Protein AF-A0A8S3IBG0-F1 (afdb_monomer_lite)

Organism: NCBI:txid392030

Structure (mmCIF, N/CA/C/O backbone):
data_AF-A0A8S3IBG0-F1
#
_entry.id   AF-A0A8S3IBG0-F1
#
loop_
_atom_site.group_PDB
_atom_site.id
_atom_site.type_symbol
_atom_site.label_atom_id
_atom_site.label_alt_id
_atom_site.label_comp_id
_atom_site.label_asym_id
_atom_site.label_entity_id
_atom_site.label_seq_id
_atom_site.pdbx_PDB_ins_code
_atom_site.Cartn_x
_atom_site.Cartn_y
_atom_site.Cartn_z
_atom_site.occupancy
_atom_site.B_iso_or_equiv
_atom_site.auth_seq_id
_atom_site.auth_comp_id
_atom_site.auth_asym_id
_atom_site.auth_atom_id
_atom_site.pdbx_PDB_model_num
ATOM 1 N N . MET A 1 1 ? -7.753 11.716 6.172 1.00 83.62 1 MET A N 1
ATOM 2 C CA . MET A 1 1 ? -7.059 10.637 6.880 1.00 83.62 1 MET A CA 1
ATOM 3 C C . MET A 1 1 ? -7.891 9.388 6.762 1.00 83.62 1 MET A C 1
ATOM 5 O O . MET A 1 1 ? -8.941 9.267 7.392 1.00 83.62 1 MET A O 1
ATOM 9 N N . LEU A 1 2 ? -7.410 8.519 5.896 1.00 90.56 2 LEU A N 1
ATOM 10 C CA . LEU A 1 2 ? -7.921 7.201 5.629 1.00 90.56 2 LEU A CA 1
ATOM 11 C C . LEU A 1 2 ? -7.823 6.335 6.887 1.00 90.56 2 LEU A C 1
ATOM 13 O O . LEU A 1 2 ? -6.878 6.442 7.675 1.00 90.56 2 LEU A O 1
ATOM 17 N N . GLU A 1 3 ? -8.829 5.492 7.073 1.00 93.25 3 GLU A N 1
ATOM 18 C CA . GLU A 1 3 ? -8.827 4.452 8.087 1.00 93.25 3 GLU A CA 1
ATOM 19 C C . GLU A 1 3 ? -8.598 3.114 7.412 1.00 93.25 3 GLU A C 1
ATOM 21 O O . GLU A 1 3 ? -9.367 2.720 6.539 1.00 93.25 3 GLU A O 1
ATOM 26 N N . VAL A 1 4 ? -7.524 2.452 7.820 1.00 92.19 4 VAL A N 1
ATOM 27 C CA . VAL A 1 4 ? -7.018 1.248 7.183 1.00 92.19 4 VAL A CA 1
ATOM 28 C C . VAL A 1 4 ? -6.861 0.169 8.236 1.00 92.19 4 VAL A C 1
ATOM 30 O O . VAL A 1 4 ? -6.334 0.404 9.323 1.00 92.19 4 VAL A O 1
ATOM 33 N N . GLU A 1 5 ? -7.304 -1.031 7.912 1.00 91.94 5 GLU A N 1
ATOM 34 C CA . GLU A 1 5 ? -7.003 -2.223 8.678 1.00 91.94 5 GLU A CA 1
ATOM 35 C C . GLU A 1 5 ? -5.857 -2.983 8.009 1.00 91.94 5 GLU A C 1
ATOM 37 O O . GLU A 1 5 ? -5.776 -3.085 6.783 1.00 91.94 5 GLU A O 1
ATOM 42 N N . ILE A 1 6 ? -4.924 -3.453 8.832 1.00 89.44 6 ILE A N 1
ATOM 43 C CA . ILE A 1 6 ? -3.754 -4.202 8.387 1.00 89.44 6 ILE A CA 1
ATOM 44 C C . ILE A 1 6 ? -4.020 -5.683 8.625 1.00 89.44 6 ILE A C 1
ATOM 46 O O . ILE A 1 6 ? -4.356 -6.083 9.738 1.00 89.44 6 ILE A O 1
ATOM 50 N N . THR A 1 7 ? -3.780 -6.506 7.606 1.00 83.81 7 THR A N 1
ATOM 51 C CA . THR A 1 7 ? -3.727 -7.963 7.754 1.00 83.81 7 THR A CA 1
ATOM 52 C C . THR A 1 7 ? -2.285 -8.420 7.576 1.00 83.81 7 THR A C 1
ATOM 54 O O . THR A 1 7 ? -1.661 -8.137 6.548 1.00 83.81 7 THR A O 1
ATOM 57 N N . GLN A 1 8 ? -1.736 -9.126 8.573 1.00 73.44 8 GLN A N 1
ATOM 58 C CA . GLN A 1 8 ? -0.342 -9.579 8.544 1.00 73.44 8 GLN A CA 1
ATOM 59 C C . GLN A 1 8 ? -0.004 -10.293 7.228 1.00 73.44 8 GLN A C 1
ATOM 61 O O . GLN A 1 8 ? -0.725 -11.188 6.790 1.00 73.44 8 GLN A O 1
ATOM 66 N N . GLN A 1 9 ? 1.110 -9.873 6.615 1.00 67.06 9 GLN A N 1
ATOM 67 C CA . GLN A 1 9 ? 1.706 -10.449 5.400 1.00 67.06 9 GLN A CA 1
ATOM 68 C C . GLN A 1 9 ? 0.774 -10.556 4.180 1.00 67.06 9 GLN A C 1
ATOM 70 O O . GLN A 1 9 ? 1.104 -11.249 3.218 1.00 67.06 9 GLN A O 1
ATOM 75 N N . ARG A 1 10 ? -0.378 -9.876 4.187 1.00 75.06 10 ARG A N 1
ATOM 76 C CA . ARG A 1 10 ? -1.365 -9.987 3.109 1.00 75.06 10 ARG A CA 1
ATOM 77 C C . ARG A 1 10 ? -1.723 -8.652 2.495 1.00 75.06 10 ARG A C 1
ATOM 79 O O . ARG A 1 10 ? -1.572 -8.509 1.281 1.00 75.06 10 ARG A O 1
ATOM 86 N N . SER A 1 11 ? -2.212 -7.706 3.294 1.00 89.88 11 SER A N 1
ATOM 87 C CA . SER A 1 11 ? -2.949 -6.577 2.733 1.00 89.88 11 SER A CA 1
ATOM 88 C C . SER A 1 11 ? -3.100 -5.379 3.658 1.00 89.88 11 SER A C 1
ATOM 90 O O . SER A 1 11 ? -2.955 -5.471 4.880 1.00 89.88 11 SER A O 1
ATOM 92 N N . ILE A 1 12 ? -3.426 -4.252 3.025 1.00 92.50 12 ILE A N 1
ATOM 93 C CA . ILE A 1 12 ? -4.109 -3.131 3.659 1.00 92.50 12 ILE A CA 1
ATOM 94 C C . ILE A 1 12 ? -5.519 -3.041 3.083 1.00 92.50 12 ILE A C 1
ATOM 96 O O . ILE A 1 12 ? -5.703 -3.124 1.865 1.00 92.50 12 ILE A O 1
ATOM 100 N N . HIS A 1 13 ? -6.524 -2.863 3.933 1.00 92.88 13 HIS A N 1
ATOM 101 C CA . HIS A 1 13 ? -7.907 -2.791 3.474 1.00 92.88 13 HIS A CA 1
ATOM 102 C C . HIS A 1 13 ? -8.739 -1.778 4.243 1.00 92.88 13 HIS A C 1
ATOM 104 O O . HIS A 1 13 ? -8.415 -1.335 5.341 1.00 92.88 13 HIS A O 1
ATOM 110 N N . THR A 1 14 ? -9.842 -1.405 3.617 1.00 91.31 14 THR A N 1
ATOM 111 C CA . THR A 1 14 ? -10.940 -0.643 4.197 1.00 91.31 14 THR A CA 1
ATOM 112 C C . THR A 1 14 ? -12.217 -1.466 4.048 1.00 91.31 14 THR A C 1
ATOM 114 O O . THR A 1 14 ? -12.204 -2.576 3.519 1.00 91.31 14 THR A O 1
ATOM 117 N N . THR A 1 15 ? -13.361 -0.916 4.449 1.00 87.94 15 THR A N 1
ATOM 118 C CA . THR A 1 15 ? -14.659 -1.551 4.178 1.00 87.94 15 THR A CA 1
ATOM 119 C C . THR A 1 15 ? -15.031 -1.573 2.692 1.00 87.94 15 THR A C 1
ATOM 121 O O . THR A 1 15 ? -15.918 -2.331 2.306 1.00 87.94 15 THR A O 1
ATOM 124 N N . LYS A 1 16 ? -14.391 -0.742 1.856 1.00 89.88 16 LYS A N 1
ATOM 125 C CA . LYS A 1 16 ? -14.719 -0.595 0.429 1.00 89.88 16 LYS A CA 1
ATOM 126 C C . LYS A 1 16 ? -13.738 -1.296 -0.505 1.00 89.88 16 LYS A C 1
ATOM 128 O O . LYS A 1 16 ? -14.118 -1.678 -1.608 1.00 89.88 16 LYS A O 1
ATOM 133 N N . TRP A 1 17 ? -12.476 -1.414 -0.107 1.00 93.25 17 TRP A N 1
ATOM 134 C CA . TRP A 1 17 ? -11.414 -1.871 -0.995 1.00 93.25 17 TRP A CA 1
ATOM 135 C C . TRP A 1 17 ? -10.265 -2.510 -0.224 1.00 93.25 17 TRP A C 1
ATOM 137 O O . TRP A 1 17 ? -10.048 -2.217 0.948 1.00 93.25 17 TRP A O 1
ATOM 147 N N . GLU A 1 18 ? -9.496 -3.346 -0.914 1.00 94.75 18 GLU A N 1
ATOM 148 C CA . GLU A 1 18 ? -8.328 -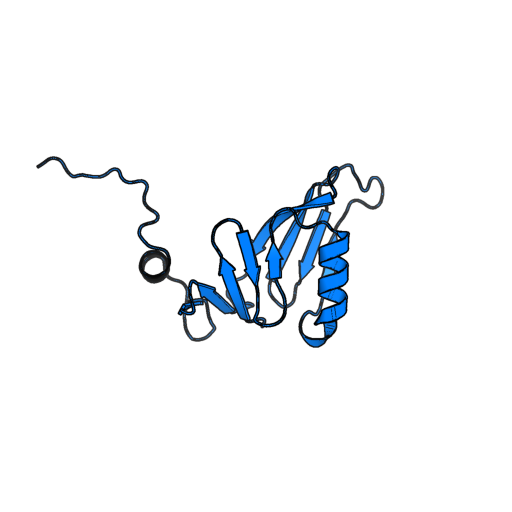4.034 -0.373 1.00 94.75 18 GLU A CA 1
ATOM 149 C C . GLU A 1 18 ? -7.182 -3.994 -1.389 1.00 94.75 18 GLU A C 1
ATOM 151 O O . GLU A 1 18 ? -7.380 -4.250 -2.577 1.00 94.75 18 GLU A O 1
ATOM 156 N N . ILE A 1 19 ? -5.977 -3.690 -0.911 1.00 95.62 19 ILE A N 1
ATOM 157 C CA . ILE A 1 19 ? -4.733 -3.767 -1.674 1.00 95.62 19 ILE A CA 1
ATOM 158 C C . ILE A 1 19 ? -3.877 -4.869 -1.047 1.00 95.62 19 ILE A C 1
ATOM 160 O O . ILE A 1 19 ? -3.480 -4.774 0.114 1.00 95.62 19 ILE A O 1
ATOM 164 N N . VAL A 1 20 ? -3.582 -5.908 -1.831 1.00 95.81 20 VAL A N 1
ATOM 165 C CA . VAL A 1 20 ? -2.819 -7.086 -1.395 1.00 95.81 20 VAL A CA 1
ATOM 166 C C . VAL A 1 20 ? -1.433 -7.119 -2.031 1.00 95.81 20 VAL A C 1
ATOM 168 O O . VAL A 1 20 ? -1.259 -6.701 -3.180 1.00 95.81 20 VAL A O 1
ATOM 171 N N . LEU A 1 21 ? -0.450 -7.672 -1.321 1.00 95.50 21 LEU A N 1
ATOM 172 C CA . LEU A 1 21 ? 0.863 -7.955 -1.905 1.00 95.50 21 LEU A CA 1
ATOM 173 C C . LEU A 1 21 ? 0.721 -8.875 -3.130 1.00 95.50 21 LEU A C 1
ATOM 175 O O . LEU A 1 21 ? -0.081 -9.807 -3.150 1.00 95.50 21 LEU A O 1
ATOM 179 N N . GLY A 1 22 ? 1.491 -8.593 -4.178 1.00 96.12 22 GLY A N 1
ATOM 180 C CA . GLY A 1 22 ? 1.450 -9.301 -5.457 1.00 96.12 22 GLY A CA 1
ATOM 181 C C . GLY A 1 22 ? 0.386 -8.806 -6.445 1.00 96.12 22 GLY A C 1
ATOM 182 O O . GLY A 1 22 ? 0.403 -9.249 -7.602 1.00 96.12 22 GLY A O 1
ATOM 183 N N . MET A 1 23 ? -0.508 -7.894 -6.032 1.00 97.38 23 MET A N 1
ATOM 184 C CA . MET A 1 23 ? -1.485 -7.247 -6.917 1.00 97.38 23 MET A CA 1
ATOM 185 C C . MET A 1 23 ? -0.763 -6.506 -8.051 1.00 97.38 23 MET A C 1
ATOM 187 O O . MET A 1 23 ? 0.274 -5.876 -7.829 1.00 97.38 23 MET A O 1
ATOM 191 N N . SER A 1 24 ? -1.281 -6.593 -9.279 1.00 97.75 24 SER A N 1
ATOM 192 C CA . SER A 1 24 ? -0.644 -5.921 -10.413 1.00 97.75 24 SER A CA 1
ATOM 193 C C . SER A 1 24 ? -0.825 -4.408 -10.330 1.00 97.75 24 SER A C 1
ATOM 195 O O . SER A 1 24 ? -1.839 -3.912 -9.833 1.00 97.75 24 SER A O 1
ATOM 197 N N . PHE A 1 25 ? 0.129 -3.662 -10.882 1.00 96.81 25 PHE A N 1
ATOM 198 C CA . PHE A 1 25 ? 0.039 -2.207 -10.975 1.00 96.81 25 PHE A CA 1
ATOM 199 C C . PHE A 1 25 ? -1.282 -1.743 -11.605 1.00 96.81 25 PHE A C 1
ATOM 201 O O . PHE A 1 25 ? -1.951 -0.855 -11.080 1.00 96.81 25 PHE A O 1
ATOM 208 N N . TYR A 1 26 ? -1.722 -2.413 -12.674 1.00 96.56 26 TYR A N 1
ATOM 209 C CA . TYR A 1 26 ? -3.010 -2.141 -13.312 1.00 96.56 26 TYR A CA 1
ATOM 210 C C . TYR A 1 26 ? -4.198 -2.291 -12.350 1.00 96.56 26 TYR A C 1
ATOM 212 O O . TYR A 1 26 ? -5.073 -1.424 -12.312 1.00 96.56 26 TYR A O 1
ATOM 220 N N . GLN A 1 27 ? -4.237 -3.377 -11.571 1.00 97.25 27 GLN A N 1
ATOM 221 C CA . GLN A 1 27 ? -5.308 -3.619 -10.603 1.00 97.25 27 GLN A CA 1
ATOM 222 C C . GLN A 1 27 ? -5.347 -2.520 -9.539 1.00 97.25 27 GLN A C 1
ATOM 224 O O . GLN A 1 27 ? -6.425 -1.994 -9.261 1.00 97.25 27 GLN A O 1
ATOM 229 N N . VAL A 1 28 ? -4.182 -2.120 -9.017 1.00 97.31 28 VAL A N 1
ATOM 230 C CA . VAL A 1 28 ? -4.089 -1.033 -8.036 1.00 97.31 28 VAL A CA 1
ATOM 231 C C . VAL A 1 28 ? -4.566 0.285 -8.645 1.00 97.31 28 VAL A C 1
ATOM 233 O O . VAL A 1 28 ? -5.445 0.923 -8.079 1.00 97.31 28 VAL A O 1
ATOM 236 N N . ILE A 1 29 ? -4.092 0.674 -9.832 1.00 97.00 29 ILE A N 1
ATOM 237 C CA . ILE A 1 29 ? -4.542 1.909 -10.499 1.00 97.00 29 ILE A CA 1
ATOM 238 C C . ILE A 1 29 ? -6.057 1.912 -10.725 1.00 97.00 29 ILE A C 1
ATOM 240 O O . ILE A 1 29 ? -6.715 2.929 -10.503 1.00 97.00 29 ILE A O 1
ATOM 244 N N . LYS A 1 30 ? -6.628 0.782 -11.156 1.00 97.25 30 LYS A N 1
ATOM 245 C CA . LYS A 1 30 ? -8.076 0.649 -11.339 1.00 97.25 30 LYS A CA 1
ATOM 246 C C . LYS A 1 30 ? -8.822 0.843 -10.017 1.00 97.25 30 LYS A C 1
ATOM 248 O O . LYS A 1 30 ? -9.809 1.571 -9.993 1.00 97.25 30 LYS A O 1
ATOM 253 N N . LEU A 1 31 ? -8.344 0.230 -8.936 1.00 96.94 31 LEU A N 1
ATOM 254 C CA . LEU A 1 31 ? -8.915 0.371 -7.597 1.00 96.94 31 LEU A CA 1
ATOM 255 C C . LEU A 1 31 ? -8.857 1.825 -7.116 1.00 96.94 31 LEU A C 1
ATOM 257 O O . LEU A 1 31 ? -9.875 2.346 -6.669 1.00 96.94 31 LEU A O 1
ATOM 261 N N . LEU A 1 32 ? -7.711 2.494 -7.269 1.00 95.62 32 LEU A N 1
ATOM 262 C CA . LEU A 1 32 ? -7.540 3.898 -6.882 1.00 95.62 32 LEU A CA 1
ATOM 263 C C . LEU A 1 32 ? -8.502 4.816 -7.645 1.00 95.62 32 LEU A C 1
ATOM 265 O O . LEU A 1 32 ? -9.130 5.676 -7.040 1.00 95.62 32 LEU A O 1
ATOM 269 N N . LYS A 1 33 ? -8.676 4.597 -8.955 1.00 95.25 33 LYS A N 1
ATOM 270 C CA . LYS A 1 33 ? -9.624 5.365 -9.781 1.00 95.25 33 LYS A CA 1
ATOM 271 C C . LYS A 1 33 ? -11.085 5.146 -9.389 1.00 95.25 33 LYS A C 1
ATOM 273 O O . LYS A 1 33 ? -11.877 6.067 -9.505 1.00 95.25 33 LYS A O 1
ATOM 278 N N . LEU A 1 34 ? -11.448 3.935 -8.965 1.00 96.19 34 LEU A N 1
ATOM 279 C CA . LEU A 1 34 ? -12.813 3.616 -8.528 1.00 96.19 34 LEU A CA 1
ATOM 280 C C . LEU A 1 34 ? -13.149 4.179 -7.140 1.00 96.19 34 LEU A C 1
ATOM 282 O O . LEU A 1 34 ? -14.323 4.245 -6.793 1.00 96.19 34 LEU A O 1
ATOM 286 N N . ASN A 1 35 ? -12.136 4.551 -6.356 1.00 94.19 35 ASN A N 1
ATOM 287 C CA . ASN A 1 35 ? -12.268 5.077 -4.996 1.00 94.19 35 ASN A CA 1
ATOM 288 C C . ASN A 1 35 ? -11.641 6.475 -4.892 1.00 94.19 35 ASN A C 1
ATOM 290 O O . ASN A 1 35 ? -11.047 6.835 -3.869 1.00 94.19 35 ASN A O 1
ATOM 294 N N . ASP A 1 36 ? -11.727 7.251 -5.975 1.00 92.62 36 ASP A N 1
ATOM 295 C CA . ASP A 1 36 ? -11.149 8.587 -6.051 1.00 92.62 36 ASP A CA 1
ATOM 296 C C . ASP A 1 36 ? -11.876 9.581 -5.138 1.00 92.62 36 ASP A C 1
ATOM 298 O O . ASP A 1 36 ? -11.320 10.630 -4.844 1.00 92.62 36 ASP A O 1
ATOM 302 N N . ASP A 1 37 ? -13.071 9.265 -4.632 1.00 91.75 37 ASP A N 1
ATOM 303 C CA . ASP A 1 37 ? -13.778 10.008 -3.587 1.00 91.75 37 ASP A CA 1
ATOM 304 C C . ASP A 1 37 ? -12.991 10.028 -2.267 1.00 91.75 37 ASP A C 1
ATOM 306 O O . ASP A 1 37 ? -12.913 11.072 -1.614 1.00 91.75 37 ASP A O 1
ATOM 310 N N . GLN A 1 38 ? -12.371 8.901 -1.905 1.00 89.56 38 GLN A N 1
ATOM 311 C CA . GLN A 1 38 ? -11.637 8.724 -0.648 1.00 89.56 38 GLN A CA 1
ATOM 312 C C . GLN A 1 38 ? -10.130 8.893 -0.799 1.00 89.56 38 GLN A C 1
ATOM 314 O O . GLN A 1 38 ? -9.490 9.449 0.094 1.00 89.56 38 GLN A O 1
ATOM 319 N N . ILE A 1 39 ? -9.562 8.414 -1.906 1.00 91.25 39 ILE A N 1
ATOM 320 C CA . ILE A 1 39 ? -8.117 8.398 -2.120 1.00 91.25 39 ILE A CA 1
ATOM 321 C C . ILE A 1 39 ? -7.735 9.571 -3.015 1.00 91.25 39 ILE A C 1
ATOM 323 O O . ILE A 1 39 ? -8.106 9.644 -4.186 1.00 91.25 39 ILE A O 1
ATOM 327 N N . LYS A 1 40 ? -6.975 10.509 -2.451 1.00 90.88 40 LYS A N 1
ATOM 328 C CA . LYS A 1 40 ? -6.575 11.758 -3.109 1.00 90.88 40 LYS A CA 1
ATOM 329 C C . LYS A 1 40 ? -5.053 11.905 -3.114 1.00 90.88 40 LYS A C 1
ATOM 331 O O . LYS A 1 40 ? -4.353 11.246 -2.351 1.00 90.88 40 LYS A O 1
ATOM 336 N N . SER A 1 41 ? -4.559 12.814 -3.955 1.00 94.44 41 SER A N 1
ATOM 337 C CA . SER A 1 41 ? -3.136 13.182 -4.032 1.00 94.44 41 SER A CA 1
ATOM 338 C C . SER A 1 41 ? -2.219 11.985 -4.324 1.00 94.44 41 SER A C 1
ATOM 340 O O . SER A 1 41 ? -1.261 11.725 -3.589 1.00 94.44 41 SER A O 1
ATOM 342 N N . VAL A 1 42 ? -2.553 11.254 -5.393 1.00 96.38 42 VAL A N 1
ATOM 343 C CA . VAL A 1 42 ? -1.801 10.092 -5.881 1.00 96.38 42 VAL A CA 1
ATOM 344 C C . VAL A 1 42 ? -0.757 10.545 -6.897 1.00 96.38 42 VAL A C 1
ATOM 346 O O . VAL A 1 42 ? -1.112 11.124 -7.923 1.00 96.38 42 VAL A O 1
ATOM 349 N N . THR A 1 43 ? 0.509 10.226 -6.645 1.00 96.88 43 THR A 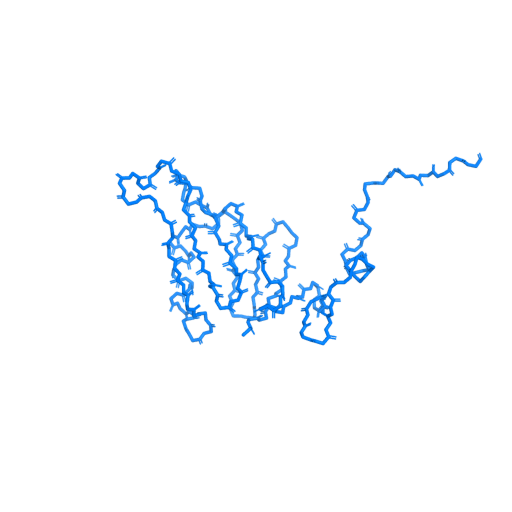N 1
ATOM 350 C CA . THR A 1 43 ? 1.626 10.525 -7.552 1.00 96.88 43 THR A CA 1
ATOM 351 C C . THR A 1 43 ? 2.369 9.245 -7.907 1.00 96.88 43 THR A C 1
ATOM 353 O O . THR A 1 43 ? 2.677 8.447 -7.026 1.00 96.88 43 THR A O 1
ATOM 356 N N . LEU A 1 44 ? 2.676 9.055 -9.190 1.00 96.31 44 LEU A N 1
ATOM 357 C CA . LEU A 1 44 ? 3.545 7.981 -9.665 1.00 96.31 44 LEU A CA 1
ATOM 358 C C . LEU A 1 44 ? 4.983 8.499 -9.756 1.00 96.31 44 LEU A C 1
ATOM 360 O O . LEU A 1 44 ? 5.227 9.522 -10.391 1.00 96.31 44 LEU A O 1
ATOM 364 N N . VAL A 1 45 ? 5.922 7.785 -9.142 1.00 95.19 45 VAL A N 1
ATOM 365 C CA . VAL A 1 45 ? 7.357 8.082 -9.198 1.00 95.19 45 VAL A CA 1
ATOM 366 C C . VAL A 1 45 ? 8.058 6.932 -9.906 1.00 95.19 45 VAL A C 1
ATOM 368 O O . VAL A 1 45 ? 7.965 5.788 -9.467 1.00 95.19 45 VAL A O 1
ATOM 371 N N . TYR A 1 46 ? 8.745 7.240 -11.000 1.00 94.56 46 TYR A N 1
ATOM 372 C CA . TYR A 1 46 ? 9.468 6.288 -11.839 1.00 94.56 46 TYR A CA 1
ATOM 373 C C . TYR A 1 46 ? 10.603 7.007 -12.578 1.00 94.56 46 TYR A C 1
ATOM 375 O O . TYR A 1 46 ? 10.692 8.236 -12.555 1.00 94.56 46 TYR A O 1
ATOM 383 N N . ASN A 1 47 ? 11.484 6.249 -13.227 1.00 92.56 47 ASN A N 1
ATOM 384 C CA . ASN A 1 47 ? 12.516 6.819 -14.086 1.00 92.56 47 ASN A CA 1
ATOM 385 C C . ASN A 1 47 ? 11.950 7.069 -15.494 1.00 92.56 47 ASN A C 1
ATOM 387 O O . ASN A 1 47 ? 11.730 6.129 -16.250 1.00 92.56 47 ASN A O 1
ATOM 391 N N . ASP A 1 48 ? 11.757 8.334 -15.866 1.00 92.75 48 ASP A N 1
ATOM 392 C CA . ASP A 1 48 ? 11.211 8.713 -17.179 1.00 92.75 48 ASP A CA 1
ATOM 393 C C . ASP A 1 48 ? 12.076 8.279 -18.372 1.00 92.75 48 ASP A C 1
ATOM 395 O O . ASP A 1 48 ? 11.561 8.063 -19.468 1.00 92.75 48 ASP A O 1
ATOM 399 N N . LYS A 1 49 ? 13.399 8.175 -18.186 1.00 94.75 49 LYS A N 1
ATOM 400 C CA . LYS A 1 49 ? 14.336 7.818 -19.264 1.00 94.75 49 LYS A CA 1
ATOM 401 C C . LYS A 1 49 ? 14.438 6.311 -19.462 1.00 94.75 49 LYS A C 1
ATOM 403 O O . LYS A 1 49 ? 14.643 5.863 -20.585 1.00 94.75 49 LYS A O 1
ATOM 408 N N . ASP A 1 50 ? 14.317 5.557 -18.375 1.00 93.31 50 ASP A N 1
ATOM 409 C CA . ASP A 1 50 ? 14.334 4.097 -18.381 1.00 93.31 50 ASP A CA 1
ATOM 410 C C . ASP A 1 50 ? 13.358 3.552 -17.322 1.00 93.31 50 ASP A C 1
ATOM 412 O O . ASP A 1 50 ? 13.762 3.278 -16.187 1.00 93.31 50 ASP A O 1
ATOM 416 N N . PRO A 1 51 ? 12.067 3.396 -17.669 1.00 88.12 51 PRO A N 1
ATOM 417 C CA . PRO A 1 51 ? 11.016 3.046 -16.710 1.00 88.12 51 PRO A CA 1
ATOM 418 C C . PRO A 1 51 ? 11.189 1.698 -16.009 1.00 88.12 51 PRO A C 1
ATOM 420 O O . PRO A 1 51 ? 10.565 1.478 -14.975 1.00 88.12 51 PRO A O 1
ATOM 423 N N . LEU A 1 52 ? 12.000 0.792 -16.565 1.00 91.25 52 LEU A N 1
ATOM 424 C CA . LEU A 1 52 ? 12.209 -0.549 -16.014 1.00 91.25 52 LEU A CA 1
ATOM 425 C C . LEU A 1 52 ? 13.525 -0.671 -15.232 1.00 91.25 52 LEU A C 1
ATOM 427 O O . LEU A 1 52 ? 13.720 -1.666 -14.532 1.00 91.25 52 LEU A O 1
ATOM 431 N N . SER A 1 53 ? 14.402 0.338 -15.309 1.00 93.44 53 SER A N 1
ATOM 432 C CA . SER A 1 53 ? 15.700 0.357 -14.609 1.00 93.44 53 SER A CA 1
ATOM 433 C C . SER A 1 53 ? 15.604 0.283 -13.087 1.00 93.44 53 SER A C 1
ATOM 435 O O . SER A 1 53 ? 16.555 -0.140 -12.433 1.00 93.44 53 SER A O 1
ATOM 437 N N . ALA A 1 54 ? 14.484 0.721 -12.522 1.00 92.81 54 ALA A N 1
ATOM 438 C C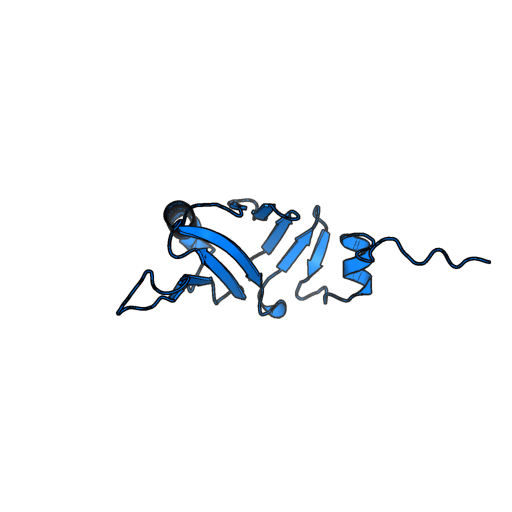A . ALA A 1 54 ? 14.250 0.749 -11.092 1.00 92.81 54 ALA A CA 1
ATOM 439 C C . ALA A 1 54 ? 12.771 0.520 -10.800 1.00 92.81 54 ALA A C 1
ATOM 441 O O . ALA A 1 54 ? 11.903 0.786 -11.635 1.00 92.81 54 ALA A O 1
ATOM 442 N N . ASP A 1 55 ? 12.498 0.048 -9.589 1.00 95.25 55 ASP A N 1
ATOM 443 C CA . ASP A 1 55 ? 11.143 -0.014 -9.062 1.00 95.25 55 ASP A CA 1
ATOM 444 C C . ASP A 1 55 ? 10.491 1.361 -9.093 1.00 95.25 55 ASP A C 1
ATOM 446 O O . ASP A 1 55 ? 11.132 2.392 -8.876 1.00 95.25 55 ASP A O 1
ATOM 450 N N . TYR A 1 56 ? 9.189 1.360 -9.317 1.00 94.56 56 TYR A N 1
ATOM 451 C CA . TYR A 1 56 ? 8.393 2.571 -9.304 1.00 94.56 56 TYR A CA 1
ATOM 452 C C . TYR A 1 56 ? 7.410 2.525 -8.141 1.00 94.56 56 TYR A C 1
ATOM 454 O O . TYR A 1 56 ? 7.016 1.461 -7.650 1.00 94.56 56 TYR A O 1
ATOM 462 N N . THR A 1 57 ? 7.026 3.706 -7.671 1.00 97.19 57 THR A N 1
ATOM 463 C CA . THR A 1 57 ? 6.196 3.847 -6.476 1.00 97.19 57 THR A CA 1
ATOM 464 C C . THR A 1 57 ? 4.947 4.667 -6.759 1.00 97.19 57 THR A C 1
ATOM 466 O O . THR A 1 57 ? 4.979 5.644 -7.508 1.00 97.19 57 THR A O 1
ATOM 469 N N . LEU A 1 58 ? 3.826 4.268 -6.156 1.00 97.50 58 LEU A N 1
ATOM 470 C CA . LEU A 1 58 ? 2.629 5.101 -6.057 1.00 97.50 58 LEU A CA 1
ATOM 471 C C . LEU A 1 58 ? 2.564 5.703 -4.662 1.00 97.50 58 LEU A C 1
ATOM 473 O O . LEU A 1 58 ? 2.425 4.981 -3.675 1.00 97.50 58 LEU A O 1
ATOM 477 N N . ASN A 1 59 ? 2.637 7.025 -4.595 1.00 97.25 59 ASN A N 1
ATOM 478 C CA . ASN A 1 59 ? 2.563 7.786 -3.360 1.00 97.25 59 ASN A CA 1
ATOM 479 C C . ASN A 1 59 ? 1.152 8.348 -3.163 1.00 97.25 59 ASN A C 1
ATOM 481 O O . ASN A 1 59 ? 0.728 9.231 -3.910 1.00 97.25 59 ASN A O 1
ATOM 485 N N . LEU A 1 60 ? 0.443 7.860 -2.146 1.00 96.12 60 LEU A N 1
ATOM 486 C CA . LEU A 1 60 ? -0.831 8.393 -1.665 1.00 96.12 60 LEU A CA 1
ATOM 487 C C . LEU A 1 60 ? -0.523 9.396 -0.540 1.00 96.12 60 LEU A C 1
ATOM 489 O O . LEU A 1 60 ? -0.648 9.104 0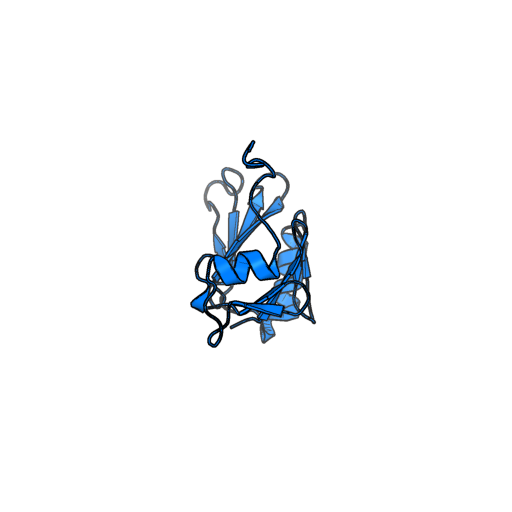.652 1.00 96.12 60 LEU A O 1
ATOM 493 N N . SER A 1 61 ? -0.076 10.588 -0.932 1.00 94.69 61 SER A N 1
ATOM 494 C CA . SER A 1 61 ? 0.587 11.547 -0.032 1.00 94.69 61 SER A CA 1
ATOM 495 C C . SER A 1 61 ? -0.294 12.120 1.090 1.00 94.69 61 SER A C 1
ATOM 497 O O . SER A 1 61 ? 0.227 12.548 2.125 1.00 94.69 61 SER A O 1
ATOM 499 N N . ASN A 1 62 ? -1.621 12.113 0.920 1.00 94.62 62 ASN A N 1
ATOM 500 C CA . ASN A 1 62 ? -2.564 12.576 1.944 1.00 94.62 62 ASN A CA 1
ATOM 501 C C . ASN A 1 62 ? -2.621 11.651 3.164 1.00 94.62 62 ASN A C 1
ATOM 503 O O . ASN A 1 62 ? -2.867 12.131 4.270 1.00 94.62 62 ASN A O 1
ATOM 507 N N . ASP A 1 63 ? -2.390 10.357 2.951 1.00 94.06 63 ASP A N 1
ATOM 508 C CA . ASP A 1 63 ? -2.492 9.313 3.972 1.00 94.06 63 ASP A CA 1
ATOM 509 C C . ASP A 1 63 ? -1.131 8.657 4.257 1.00 94.06 63 ASP A C 1
ATOM 511 O O . ASP A 1 63 ? -1.036 7.704 5.022 1.00 94.06 63 ASP A O 1
ATOM 515 N N . SER A 1 64 ? -0.063 9.190 3.656 1.00 94.69 64 SER A N 1
ATOM 516 C CA . SER A 1 64 ? 1.321 8.738 3.815 1.00 94.69 64 SER A CA 1
ATOM 517 C C . SER A 1 64 ? 1.541 7.250 3.535 1.00 94.69 64 SER A C 1
ATOM 519 O O . SER A 1 64 ? 2.310 6.584 4.235 1.00 94.69 64 SER A O 1
ATOM 521 N N . ILE A 1 65 ? 0.866 6.742 2.500 1.00 95.69 65 ILE A N 1
ATOM 522 C CA . ILE A 1 65 ? 1.004 5.364 2.020 1.00 95.69 65 ILE A CA 1
ATOM 523 C C . ILE A 1 65 ? 1.846 5.368 0.747 1.00 95.69 65 ILE A C 1
ATOM 525 O O . ILE A 1 65 ? 1.515 6.059 -0.219 1.00 95.69 65 ILE A O 1
ATOM 529 N N . LEU A 1 66 ? 2.907 4.567 0.729 1.00 96.94 66 LEU A N 1
ATOM 530 C CA . LEU A 1 66 ? 3.764 4.366 -0.432 1.00 96.94 66 LEU A CA 1
ATOM 531 C C . LEU A 1 66 ? 3.689 2.903 -0.880 1.00 96.94 66 LEU A C 1
ATOM 533 O O . LEU A 1 66 ? 3.973 1.977 -0.122 1.00 96.94 66 LEU A O 1
ATOM 537 N N . LEU A 1 67 ? 3.262 2.694 -2.121 1.00 97.38 67 LEU A N 1
ATOM 538 C CA . LEU A 1 67 ? 3.107 1.374 -2.723 1.00 97.38 67 LEU A CA 1
ATOM 539 C C . LEU A 1 67 ? 4.258 1.137 -3.697 1.00 97.38 67 LEU A C 1
ATOM 541 O O . LEU A 1 67 ? 4.365 1.840 -4.701 1.00 97.38 67 LEU A O 1
ATOM 545 N N . HIS A 1 68 ? 5.103 0.152 -3.411 1.00 97.50 68 HIS A N 1
ATOM 546 C CA . HIS A 1 68 ? 6.285 -0.164 -4.213 1.00 97.50 68 HIS A CA 1
ATOM 547 C C . HIS A 1 68 ? 6.004 -1.313 -5.167 1.00 97.50 68 HIS A C 1
ATOM 549 O O . HIS A 1 68 ? 5.591 -2.396 -4.740 1.00 97.50 68 HIS A O 1
ATOM 555 N N . PHE A 1 69 ? 6.287 -1.103 -6.446 1.00 98.00 69 PHE A N 1
ATOM 556 C CA . PHE A 1 69 ? 6.087 -2.101 -7.484 1.00 98.00 69 PHE A CA 1
ATOM 557 C C . PHE A 1 69 ? 7.417 -2.550 -8.055 1.00 98.00 69 PHE A C 1
ATOM 559 O O . PHE A 1 69 ? 8.281 -1.737 -8.370 1.00 98.00 69 PHE A O 1
ATOM 566 N N . ASP A 1 70 ? 7.547 -3.861 -8.209 1.00 97.56 70 ASP A N 1
ATOM 567 C CA . ASP A 1 70 ? 8.662 -4.457 -8.924 1.00 97.56 70 ASP A CA 1
ATOM 568 C C . ASP A 1 70 ? 8.669 -4.005 -10.390 1.00 97.56 70 ASP A C 1
ATOM 570 O O . ASP A 1 70 ? 7.656 -4.152 -11.081 1.00 97.56 70 ASP A O 1
ATOM 574 N N . SER A 1 71 ? 9.797 -3.478 -10.870 1.00 95.56 71 SER A N 1
ATOM 575 C CA . SER A 1 71 ? 9.870 -2.895 -12.215 1.00 95.56 71 SER A CA 1
ATOM 576 C C . SER A 1 71 ? 9.576 -3.901 -13.332 1.00 95.56 71 SER A C 1
ATOM 578 O O . SER A 1 71 ? 8.941 -3.556 -14.329 1.00 95.56 71 SER A O 1
ATOM 580 N N . ILE A 1 72 ? 9.969 -5.164 -13.151 1.00 94.44 72 ILE A N 1
ATOM 581 C CA . ILE A 1 72 ? 9.876 -6.204 -14.180 1.00 94.44 72 ILE A CA 1
ATOM 582 C C . ILE A 1 72 ? 8.523 -6.911 -14.134 1.00 94.44 72 ILE A C 1
ATOM 584 O O . ILE A 1 72 ? 7.817 -6.999 -15.137 1.00 94.44 72 ILE A O 1
ATOM 588 N N . THR A 1 73 ? 8.143 -7.425 -12.967 1.00 96.50 73 THR A N 1
ATOM 589 C CA . THR A 1 73 ? 6.899 -8.189 -12.800 1.00 96.50 73 THR A CA 1
ATOM 590 C C . THR A 1 73 ? 5.670 -7.297 -12.676 1.00 96.50 73 THR A C 1
ATOM 592 O O . THR A 1 73 ? 4.548 -7.786 -12.826 1.00 96.50 73 THR A O 1
ATOM 5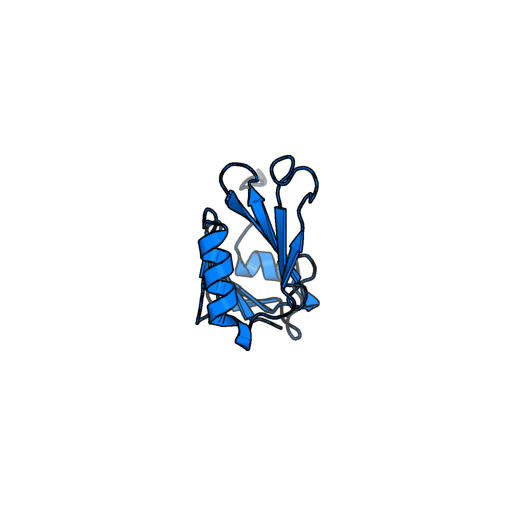95 N N . GLN A 1 74 ? 5.866 -6.000 -12.419 1.00 96.12 74 GLN A N 1
ATOM 596 C CA . GLN A 1 74 ? 4.814 -4.997 -12.254 1.00 96.12 74 GLN A CA 1
ATOM 597 C C . GLN A 1 74 ? 3.840 -5.346 -11.118 1.00 96.12 74 GLN A C 1
ATOM 599 O O . GLN A 1 74 ? 2.636 -5.062 -11.181 1.00 96.12 74 GLN A O 1
ATOM 604 N N . ARG A 1 75 ? 4.355 -6.011 -10.078 1.00 97.50 75 ARG A N 1
ATOM 605 C CA . ARG A 1 75 ? 3.593 -6.464 -8.911 1.00 97.50 75 ARG A CA 1
ATOM 606 C C . ARG A 1 75 ? 3.955 -5.657 -7.681 1.00 97.50 75 ARG A C 1
ATOM 608 O O . ARG A 1 75 ? 5.121 -5.344 -7.453 1.00 97.50 75 ARG A O 1
ATOM 615 N N . LEU A 1 76 ? 2.942 -5.363 -6.872 1.00 97.69 76 LEU A N 1
ATOM 616 C CA . LEU A 1 76 ? 3.120 -4.741 -5.569 1.00 97.69 76 LEU A CA 1
ATOM 617 C C . LEU A 1 76 ? 3.972 -5.654 -4.685 1.00 97.69 76 LEU A C 1
ATOM 619 O O . LEU A 1 76 ? 3.581 -6.791 -4.424 1.00 97.69 76 LEU A O 1
ATOM 623 N N . LYS A 1 77 ? 5.112 -5.162 -4.211 1.00 95.81 77 LYS A N 1
ATOM 624 C CA . LYS A 1 77 ? 6.036 -5.944 -3.379 1.00 95.81 77 LYS A CA 1
ATOM 625 C C . LYS A 1 77 ? 6.191 -5.420 -1.961 1.00 95.81 77 LYS A C 1
ATOM 627 O O . LYS A 1 77 ? 6.548 -6.186 -1.073 1.00 95.81 77 LYS A O 1
ATOM 632 N N . LEU A 1 78 ? 5.905 -4.139 -1.742 1.00 95.38 78 LEU A N 1
ATOM 633 C CA . LEU A 1 78 ? 5.975 -3.517 -0.428 1.00 95.38 78 LEU A CA 1
ATOM 634 C C . LEU A 1 78 ? 4.890 -2.448 -0.298 1.00 95.38 78 LEU A C 1
ATOM 636 O O . LEU A 1 78 ? 4.645 -1.669 -1.219 1.00 95.38 78 LEU A O 1
ATOM 640 N N . ILE A 1 79 ? 4.256 -2.432 0.869 1.00 95.25 79 ILE A N 1
ATOM 641 C CA . ILE A 1 79 ? 3.336 -1.389 1.310 1.00 95.25 79 ILE A CA 1
ATOM 642 C C . ILE A 1 79 ? 4.020 -0.704 2.484 1.00 95.25 79 ILE A C 1
ATOM 644 O O . ILE A 1 79 ? 4.265 -1.332 3.513 1.00 95.25 79 ILE A O 1
ATOM 648 N N . GLU A 1 80 ? 4.353 0.564 2.315 1.00 94.69 80 GLU A N 1
ATOM 649 C CA . GLU A 1 80 ? 5.057 1.359 3.309 1.00 94.69 80 GLU A CA 1
ATOM 650 C C . GLU A 1 80 ? 4.144 2.462 3.851 1.00 94.69 80 GLU A C 1
ATOM 652 O O . GLU A 1 80 ? 3.398 3.102 3.110 1.00 94.69 80 GLU A O 1
ATOM 657 N N . LEU A 1 81 ? 4.223 2.685 5.162 1.00 93.00 81 LEU A N 1
ATOM 658 C CA . LEU A 1 81 ? 3.558 3.774 5.869 1.00 93.00 81 LEU A CA 1
ATOM 659 C C . LEU A 1 81 ? 4.645 4.647 6.497 1.00 93.00 81 LEU A C 1
ATOM 661 O O . LEU A 1 81 ? 5.306 4.207 7.436 1.00 93.00 81 LEU A O 1
ATOM 665 N N . TYR A 1 82 ? 4.846 5.862 5.983 1.00 92.94 82 TYR A N 1
ATOM 666 C CA . TYR A 1 82 ? 6.007 6.685 6.362 1.00 92.94 82 TYR A CA 1
ATOM 667 C C . TYR A 1 82 ? 5.690 7.813 7.359 1.00 92.94 82 TYR A C 1
ATOM 669 O O . TYR A 1 82 ? 6.599 8.387 7.954 1.00 92.94 82 TYR A O 1
ATOM 677 N N . ASP A 1 83 ? 4.413 8.139 7.579 1.00 92.38 83 ASP A N 1
ATOM 678 C CA . ASP A 1 83 ? 3.986 9.078 8.625 1.00 92.38 83 ASP A CA 1
ATOM 679 C C . ASP A 1 83 ? 2.645 8.641 9.221 1.00 92.38 83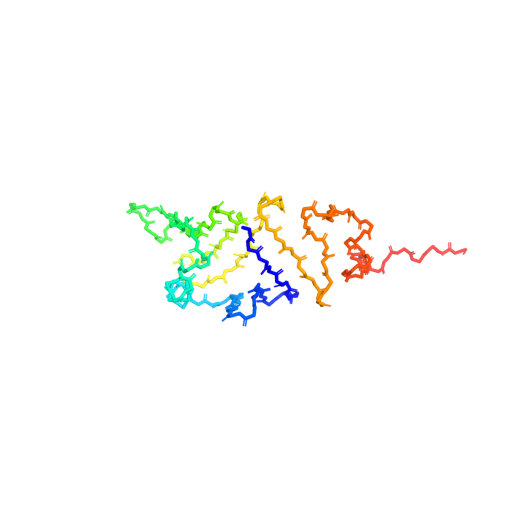 ASP A C 1
ATOM 681 O O . ASP A 1 83 ? 1.569 8.876 8.665 1.00 92.38 83 ASP A O 1
ATOM 685 N N . LEU A 1 84 ? 2.729 8.018 10.398 1.00 90.25 84 LEU A N 1
ATOM 686 C CA . LEU A 1 84 ? 1.584 7.464 11.117 1.00 90.25 84 LEU A CA 1
ATOM 687 C C . LEU A 1 84 ? 0.592 8.536 11.595 1.00 90.25 84 LEU A C 1
ATOM 689 O O . LEU A 1 84 ? -0.547 8.205 11.911 1.00 90.25 84 LEU A O 1
ATOM 693 N N . LYS A 1 85 ? 0.959 9.826 11.603 1.00 90.75 85 LYS A N 1
ATOM 694 C CA . LYS A 1 85 ? 0.044 10.911 11.999 1.00 90.75 85 LYS A CA 1
ATOM 695 C C . LYS A 1 85 ? -1.033 11.196 10.950 1.00 90.75 85 LYS A C 1
ATOM 697 O O . LYS A 1 85 ? -2.015 11.867 11.266 1.00 90.75 85 LYS A O 1
ATOM 702 N N . LYS A 1 86 ? -0.852 10.723 9.711 1.00 92.12 86 LYS A N 1
ATOM 703 C CA . LYS A 1 86 ? -1.765 10.980 8.585 1.00 92.12 86 LYS A CA 1
ATOM 704 C C . LYS A 1 86 ? -2.667 9.804 8.217 1.00 92.12 86 LYS A C 1
ATOM 706 O O . LYS A 1 86 ? -3.463 9.934 7.292 1.00 92.12 86 LYS A O 1
ATOM 711 N N . VAL A 1 87 ? -2.600 8.699 8.957 1.00 93.19 87 VAL A N 1
ATOM 712 C CA . VAL A 1 87 ? -3.397 7.485 8.729 1.00 93.19 87 VAL A CA 1
ATOM 713 C C . VAL A 1 87 ? -3.950 6.957 10.054 1.00 93.19 87 VAL A C 1
ATOM 715 O O . VAL A 1 87 ? -3.290 7.061 11.082 1.00 93.19 87 VAL A O 1
ATOM 718 N N . LYS A 1 88 ? -5.160 6.385 10.063 1.00 94.50 88 LYS A N 1
ATOM 719 C CA . LYS A 1 88 ? -5.654 5.588 11.203 1.00 94.50 88 LYS A CA 1
ATOM 720 C C . LYS A 1 88 ? -5.458 4.114 10.894 1.00 94.50 88 LYS A C 1
ATOM 722 O O . LYS A 1 88 ? -5.838 3.681 9.810 1.00 94.50 88 LYS A O 1
ATOM 727 N N . LEU A 1 89 ? -4.917 3.356 11.843 1.00 93.31 89 LEU A N 1
ATOM 728 C CA . LEU A 1 89 ? -4.591 1.949 11.644 1.00 93.31 89 LEU A CA 1
ATOM 729 C C . LEU A 1 89 ? -5.300 1.055 12.654 1.00 93.31 89 LEU A C 1
ATOM 731 O O . LEU A 1 89 ? -5.282 1.317 13.864 1.00 93.31 89 LEU A O 1
ATOM 735 N N . LYS A 1 90 ? -5.891 -0.014 12.125 1.00 92.81 90 LYS A N 1
ATOM 736 C CA . LYS A 1 90 ? -6.520 -1.096 12.875 1.00 92.81 90 LYS A CA 1
ATOM 737 C C . LYS A 1 90 ? -5.809 -2.423 12.658 1.00 92.81 90 LYS A C 1
ATOM 739 O O . LYS A 1 90 ? -5.228 -2.661 11.600 1.00 92.81 90 LYS A O 1
ATOM 744 N N . TYR A 1 91 ? -5.921 -3.291 13.651 1.00 90.56 91 TYR A N 1
ATOM 745 C CA . TYR A 1 91 ? -5.551 -4.695 13.574 1.00 90.56 91 TYR A CA 1
ATOM 746 C C . TYR A 1 91 ? -6.606 -5.528 14.310 1.00 90.56 91 TYR A C 1
ATOM 748 O O . TYR A 1 91 ? -6.884 -5.266 15.482 1.00 90.56 91 TYR A O 1
ATOM 756 N N . PHE A 1 92 ? -7.238 -6.479 13.613 1.00 87.25 92 PHE A N 1
ATOM 757 C CA . PHE A 1 92 ? -8.388 -7.250 14.114 1.00 87.25 92 PHE A CA 1
ATOM 758 C C . PHE A 1 92 ? -9.460 -6.367 14.782 1.00 87.25 92 PHE A C 1
ATOM 760 O O . PHE A 1 92 ? -9.889 -6.612 15.908 1.00 87.25 92 PHE A O 1
ATOM 767 N N . GLY A 1 93 ? -9.857 -5.289 14.103 1.00 87.81 93 GLY A N 1
ATOM 768 C CA . GLY A 1 93 ? -10.855 -4.328 14.581 1.00 87.81 93 GLY A CA 1
ATOM 769 C C . GLY A 1 93 ? -10.375 -3.324 15.640 1.00 87.81 93 GLY A C 1
ATOM 770 O O . GLY A 1 93 ? -11.056 -2.320 15.855 1.00 87.81 93 GLY A O 1
ATOM 771 N N . ASN A 1 94 ? -9.204 -3.522 16.253 1.00 89.38 94 ASN A N 1
ATOM 772 C CA . ASN A 1 94 ? -8.676 -2.647 17.303 1.00 89.38 94 ASN A CA 1
ATOM 773 C C . ASN A 1 94 ? -7.766 -1.565 16.723 1.00 89.38 94 ASN A C 1
ATOM 775 O O . ASN A 1 94 ? -6.856 -1.862 15.950 1.00 89.38 94 ASN A O 1
ATOM 779 N N . TYR A 1 95 ? -7.974 -0.307 17.112 1.00 91.19 95 TYR A N 1
ATOM 780 C CA . TYR A 1 95 ? -7.067 0.775 16.734 1.00 91.19 95 TYR A CA 1
ATOM 781 C C . TYR A 1 95 ? -5.761 0.681 17.521 1.00 91.19 95 TYR A C 1
ATOM 783 O O . TYR A 1 95 ? -5.777 0.718 18.748 1.00 91.19 95 TYR A O 1
ATOM 791 N N . PHE A 1 96 ? -4.635 0.679 16.814 1.00 90.75 96 PHE A N 1
ATOM 792 C CA . PHE A 1 96 ? -3.312 0.827 17.431 1.00 90.75 96 PHE A CA 1
ATOM 793 C C . PHE A 1 96 ? -2.649 2.169 17.089 1.00 90.75 96 PHE A C 1
ATOM 795 O O . PHE A 1 96 ? -1.690 2.569 17.742 1.00 90.75 96 PHE A O 1
ATOM 802 N N . ASN A 1 97 ? -3.168 2.878 16.081 1.00 92.50 97 ASN A N 1
ATOM 803 C CA . ASN A 1 97 ? -2.723 4.215 15.705 1.00 92.50 97 ASN A CA 1
ATOM 804 C C . ASN A 1 97 ? -3.917 5.064 15.245 1.00 92.50 97 ASN A C 1
ATOM 806 O O . ASN A 1 97 ? -4.643 4.697 14.320 1.00 92.50 97 ASN A O 1
ATOM 810 N N . SER A 1 98 ? -4.133 6.204 15.894 1.00 92.62 98 SER A N 1
ATOM 811 C CA . SER A 1 98 ? -5.129 7.213 15.522 1.00 92.62 98 SER A CA 1
ATOM 812 C C . SER A 1 98 ? -4.787 8.557 16.193 1.00 92.62 98 SER A C 1
ATOM 814 O O . SER A 1 98 ? -3.931 8.596 17.071 1.00 92.62 98 SER A O 1
ATOM 816 N N . PRO A 1 99 ? -5.471 9.674 15.883 1.00 89.12 99 PRO A N 1
ATOM 817 C CA . PRO A 1 99 ? -5.251 10.945 16.579 1.00 89.12 99 PRO A CA 1
ATOM 818 C C . PRO A 1 99 ? -5.484 10.867 18.091 1.00 89.12 99 PRO A C 1
ATOM 820 O O . PRO A 1 99 ? -4.958 11.686 18.834 1.00 89.12 99 PRO A O 1
ATOM 823 N N . GLN A 1 100 ? -6.287 9.899 18.536 1.00 89.38 100 GLN A N 1
ATOM 824 C CA . GLN A 1 100 ? -6.581 9.639 19.942 1.00 89.38 100 GLN A CA 1
ATOM 825 C C . GLN A 1 100 ? -5.661 8.571 20.552 1.00 89.38 100 GLN A C 1
ATOM 827 O O . GLN A 1 100 ? -5.600 8.452 21.771 1.00 89.38 100 GLN A O 1
ATOM 832 N N . ILE A 1 101 ? -4.969 7.780 19.724 1.00 87.88 101 ILE A N 1
ATOM 833 C CA . ILE A 1 101 ? -4.178 6.618 20.143 1.00 87.88 101 ILE A CA 1
ATOM 834 C C . ILE A 1 101 ? -2.802 6.721 19.500 1.00 87.88 101 ILE A C 1
ATOM 836 O O . ILE A 1 101 ? -2.631 6.423 18.319 1.00 87.88 101 ILE A O 1
ATOM 840 N N . VAL A 1 102 ? -1.814 7.126 20.293 1.00 86.88 102 VAL A N 1
ATOM 841 C CA . VAL A 1 102 ? -0.417 7.136 19.860 1.00 86.88 102 VAL A CA 1
ATOM 842 C C . VAL A 1 102 ? 0.116 5.696 19.890 1.00 86.88 102 VAL A C 1
ATOM 844 O O . VAL A 1 102 ? -0.035 5.025 20.914 1.00 86.88 102 VAL A O 1
ATOM 847 N N . PRO A 1 103 ? 0.742 5.204 18.808 1.00 84.38 103 PRO A N 1
ATOM 848 C CA . PRO A 1 103 ? 1.311 3.865 18.783 1.00 84.38 103 PRO A CA 1
ATOM 849 C C . PRO A 1 103 ? 2.555 3.826 19.678 1.00 84.38 103 PRO A C 1
ATOM 851 O O . PRO A 1 103 ? 3.587 4.410 19.349 1.00 84.38 103 PRO A O 1
ATOM 854 N N . THR A 1 104 ? 2.459 3.146 20.821 1.00 85.75 104 THR A N 1
ATOM 855 C CA . THR A 1 104 ? 3.606 2.827 21.685 1.00 85.75 104 THR A CA 1
ATOM 856 C C . THR A 1 104 ? 4.049 1.383 21.470 1.00 85.75 104 THR A C 1
ATOM 858 O O . THR A 1 104 ? 3.277 0.556 20.980 1.00 85.75 104 THR A O 1
ATOM 861 N N . ILE A 1 105 ? 5.289 1.055 21.847 1.00 83.12 105 ILE A N 1
ATOM 862 C CA . ILE A 1 105 ? 5.812 -0.316 21.741 1.00 83.12 105 ILE A CA 1
ATOM 863 C C . ILE A 1 105 ? 4.960 -1.281 22.577 1.00 83.12 105 ILE A C 1
ATOM 865 O O . ILE A 1 105 ? 4.704 -2.406 22.156 1.00 83.12 105 ILE A O 1
ATOM 869 N N . GLU A 1 106 ? 4.494 -0.844 23.746 1.00 83.69 106 GLU A N 1
ATOM 870 C CA . GLU A 1 106 ? 3.647 -1.633 24.639 1.00 83.69 106 GLU A CA 1
ATOM 871 C C . GLU A 1 106 ? 2.295 -1.939 23.987 1.00 83.69 106 GLU A C 1
ATOM 873 O O . GLU A 1 106 ? 1.925 -3.106 23.888 1.00 83.69 106 GLU A O 1
ATOM 878 N N . ASN A 1 107 ? 1.616 -0.912 23.464 1.00 82.25 107 ASN A N 1
ATOM 879 C CA . ASN A 1 107 ? 0.314 -1.051 22.808 1.00 82.25 107 ASN A CA 1
ATOM 880 C C . ASN A 1 107 ? 0.406 -1.932 21.548 1.00 82.25 107 ASN A C 1
ATOM 882 O O . ASN A 1 107 ? -0.420 -2.810 21.313 1.00 82.25 107 ASN A O 1
ATOM 886 N N . VAL A 1 108 ? 1.466 -1.756 20.752 1.00 83.44 108 VAL A N 1
ATOM 887 C CA . VAL A 1 108 ? 1.714 -2.599 19.576 1.00 83.44 108 VAL A CA 1
ATOM 888 C C . VAL A 1 108 ? 1.954 -4.058 19.989 1.00 83.44 108 VAL A C 1
ATOM 890 O O . VAL A 1 108 ? 1.381 -4.954 19.381 1.00 83.44 108 VAL A O 1
ATOM 893 N N . ASN A 1 109 ? 2.736 -4.332 21.035 1.00 84.12 109 ASN A N 1
ATOM 894 C CA . ASN A 1 109 ? 2.949 -5.710 21.499 1.00 84.12 109 ASN A CA 1
ATOM 895 C C . ASN A 1 109 ? 1.684 -6.355 22.082 1.00 84.12 109 ASN A C 1
ATOM 897 O O . ASN A 1 109 ? 1.515 -7.567 21.971 1.00 84.12 109 ASN A O 1
ATOM 901 N N . GLU A 1 110 ? 0.803 -5.572 22.699 1.00 84.19 110 GLU A N 1
ATOM 902 C CA . GLU A 1 110 ? -0.486 -6.063 23.189 1.00 84.19 110 GLU A CA 1
ATOM 903 C C . GLU A 1 110 ? -1.408 -6.455 22.026 1.00 84.19 110 GLU A C 1
ATOM 905 O O . GLU A 1 110 ? -1.969 -7.549 22.018 1.00 84.19 110 GLU A O 1
ATOM 910 N N . ILE A 1 111 ? -1.507 -5.597 21.006 1.00 84.69 111 ILE A N 1
ATOM 911 C CA . ILE A 1 111 ? -2.420 -5.784 19.870 1.00 84.69 111 ILE A CA 1
ATOM 912 C C . ILE A 1 111 ? -1.920 -6.846 18.883 1.00 84.69 111 ILE A C 1
ATOM 914 O O . ILE A 1 111 ? -2.701 -7.666 18.402 1.00 84.69 111 ILE A O 1
ATOM 918 N N . PHE A 1 112 ? -0.626 -6.843 18.557 1.00 83.38 112 PHE A N 1
ATOM 919 C CA . PHE A 1 112 ? -0.043 -7.775 17.584 1.00 83.38 112 PHE A CA 1
ATOM 920 C C . PHE A 1 112 ? 0.450 -9.081 18.222 1.00 83.38 112 PHE A C 1
ATOM 922 O O . PHE A 1 112 ? 0.752 -10.036 17.502 1.00 83.38 112 PHE A O 1
ATOM 929 N N . GLY A 1 113 ? 0.508 -9.139 19.553 1.00 79.00 113 GLY A N 1
ATOM 930 C CA . GLY A 1 113 ? 1.133 -10.218 20.303 1.00 79.00 113 GLY A CA 1
ATOM 931 C C . GLY A 1 113 ? 2.655 -10.049 20.426 1.00 79.00 113 GLY A C 1
ATOM 932 O O . GLY A 1 113 ? 3.245 -9.111 19.882 1.00 79.00 113 GLY A O 1
ATOM 933 N N . PRO A 1 114 ? 3.327 -10.956 21.157 1.00 69.38 114 PRO A N 1
ATOM 934 C CA . PRO A 1 114 ? 4.768 -10.890 21.354 1.00 69.38 114 PRO A CA 1
ATOM 935 C C . PRO A 1 114 ? 5.505 -10.980 20.010 1.00 69.38 114 PRO A C 1
ATOM 937 O O . PRO A 1 114 ? 5.583 -12.036 19.392 1.00 69.38 114 PRO A O 1
ATOM 940 N N . THR A 1 115 ? 6.096 -9.862 19.587 1.00 65.56 115 THR A N 1
ATOM 941 C CA . THR A 1 115 ? 6.957 -9.765 18.392 1.00 65.56 115 THR A CA 1
ATOM 942 C C . THR A 1 115 ? 8.395 -10.220 18.657 1.00 65.56 115 THR A C 1
ATOM 944 O O . THR A 1 115 ? 9.240 -10.211 17.761 1.00 65.56 115 THR A O 1
ATOM 947 N N . ARG A 1 116 ? 8.696 -10.629 19.897 1.00 62.31 116 ARG A N 1
ATOM 948 C CA . ARG A 1 116 ? 10.008 -11.157 20.268 1.00 62.31 116 ARG A CA 1
ATOM 949 C C . ARG A 1 116 ? 10.148 -12.579 19.714 1.00 62.31 116 ARG A C 1
ATOM 951 O O . ARG A 1 116 ? 9.283 -13.407 20.004 1.00 62.31 116 ARG A O 1
ATOM 958 N N . PRO A 1 117 ? 11.227 -12.901 18.978 1.00 57.72 117 PRO A N 1
ATOM 959 C CA . PRO A 1 117 ? 11.540 -14.292 18.675 1.00 57.72 117 PRO A CA 1
ATOM 960 C C . PRO A 1 117 ? 11.654 -15.045 20.007 1.00 57.72 117 PRO A C 1
ATOM 962 O O . PRO A 1 117 ? 12.266 -14.539 20.947 1.00 57.72 117 PRO A O 1
ATOM 965 N N . GLY A 1 118 ? 10.990 -16.196 20.125 1.00 52.06 118 GLY A N 1
ATOM 966 C CA . GLY A 1 118 ? 10.807 -16.930 21.382 1.00 52.06 118 GLY A CA 1
ATOM 967 C C . GLY A 1 118 ? 12.102 -17.470 21.992 1.00 52.06 118 GLY A C 1
ATOM 968 O O . GLY A 1 118 ? 12.344 -18.671 21.966 1.00 52.06 118 GLY A O 1
ATOM 969 N N . GLY A 1 119 ? 12.922 -16.600 22.571 1.00 56.56 119 GLY A N 1
ATOM 970 C CA . GLY A 1 119 ? 14.220 -16.965 23.113 1.00 56.56 119 GLY A CA 1
ATOM 971 C C . GLY A 1 119 ? 14.672 -16.028 24.215 1.00 56.56 119 GLY A C 1
ATOM 972 O O . GLY A 1 119 ? 15.658 -15.343 24.035 1.00 56.56 119 GLY A O 1
ATOM 973 N N . GLU A 1 120 ? 13.970 -16.032 25.346 1.00 52.69 120 GLU A N 1
ATOM 974 C CA . GLU A 1 120 ? 14.576 -15.873 26.675 1.00 52.69 120 GLU A CA 1
ATOM 975 C C . GLU A 1 120 ? 13.697 -16.630 27.685 1.00 52.69 120 GLU A C 1
ATOM 977 O O . GLU A 1 120 ? 12.998 -16.056 28.521 1.00 52.69 120 GLU A O 1
ATOM 982 N N . GLN A 1 121 ? 13.720 -17.966 27.613 1.00 49.03 121 GLN A N 1
ATOM 983 C CA . GLN A 1 121 ? 13.522 -18.739 28.836 1.00 49.03 121 GLN A CA 1
ATOM 984 C C . GLN A 1 121 ? 14.748 -18.457 29.700 1.00 49.03 121 GLN A C 1
ATOM 986 O O . GLN A 1 121 ? 15.829 -18.984 29.448 1.00 49.03 121 GLN A O 1
ATOM 991 N N . LYS A 1 122 ? 14.596 -17.572 30.689 1.00 47.62 122 LYS A N 1
ATOM 992 C CA . LYS A 1 122 ? 15.568 -17.458 31.773 1.00 47.62 122 LYS A CA 1
ATOM 993 C C . LYS A 1 122 ? 15.665 -18.834 32.429 1.00 47.62 122 LYS A C 1
ATOM 995 O O . LYS A 1 122 ? 14.750 -19.235 33.148 1.00 47.62 122 LYS A O 1
ATOM 1000 N N . LEU A 1 123 ? 16.742 -19.557 32.127 1.00 48.41 123 LEU A N 1
ATOM 1001 C CA . LEU A 1 123 ? 17.182 -20.705 32.907 1.00 48.41 123 LEU A CA 1
ATOM 1002 C C . LEU A 1 123 ? 17.329 -20.210 34.350 1.00 48.41 123 LEU A C 1
ATOM 1004 O O . LEU A 1 123 ? 18.098 -19.284 34.615 1.00 48.41 123 LEU A O 1
ATOM 1008 N N . LYS A 1 124 ? 16.476 -20.746 35.224 1.00 44.25 124 LYS A N 1
ATOM 1009 C CA . LYS A 1 124 ? 16.608 -20.612 36.673 1.00 44.25 124 LYS A CA 1
ATOM 1010 C C . LYS A 1 124 ? 17.802 -21.418 37.157 1.00 44.25 124 LYS A C 1
ATOM 1012 O O . LYS A 1 124 ? 18.046 -22.489 36.559 1.00 44.25 124 LYS A O 1
#

Sequence (124 aa):
MLEVEITQQRSIHTTKWEIVLGMSFYQVIKLLKLNDDQIKSVTLVYNDKDPLSADYTLNLSNDSILLHFDSITQRLKLIELYDLKKVKLKYFGNYFNSPQIVPTIENVNEIFGPTRPGGEQKLK

Radius of gyration: 16.95 Å; chains: 1; bounding box: 32×34×56 Å

InterPro domains:
  IPR005373 Phagosome assembly factor 1 [PF03676] (16-118)
  IPR039156 PHAF1/Protein broad-minded [PTHR13465] (1-118)

pLDDT: mean 88.73, std 11.93, range [44.25, 98.0]

Secondary structure (DSSP, 8-state):
--EEEEETTTEEE-SS-EEETT-BHHHHHHHHHHTTTT---EEEE--SS-TTSS-EEEEETTTTEEEEE-TTT-BEEEEEE--GGG-EEEETTEEEEBTTB---HHHHHHHH---S-S------

Foldseek 3Di:
DEEWEDDPQFWIDDPQDIDTFFDALVRVVVRCVVVVVPQDDWDKAADPVDRLPDWIWIASPQQQWIFTAHSPSRTTHDIDRDDLARYWYHYPNDTQGDPVHHNDPVSCCVRVPHPDDPDDPPDD